Protein AF-A0A0S2FGC6-F1 (afdb_monomer_lite)

Structure (mmCIF, N/CA/C/O backbone):
data_AF-A0A0S2FGC6-F1
#
_entry.id   AF-A0A0S2FGC6-F1
#
loop_
_atom_site.group_PDB
_atom_site.id
_atom_site.type_symbol
_atom_site.label_atom_id
_atom_site.label_alt_id
_atom_site.label_comp_id
_atom_site.label_asym_id
_atom_site.label_entity_id
_atom_site.label_seq_id
_atom_site.pdbx_PDB_ins_code
_atom_site.Cartn_x
_atom_site.Cartn_y
_atom_site.Cartn_z
_atom_site.occupancy
_atom_site.B_iso_or_equiv
_atom_site.auth_seq_id
_atom_site.auth_comp_id
_atom_site.auth_asym_id
_atom_site.auth_atom_id
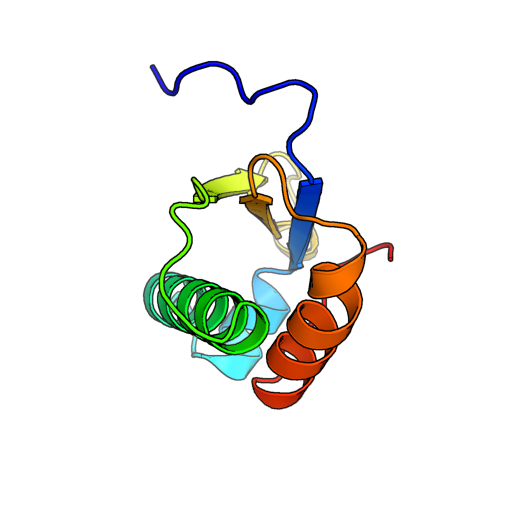_atom_site.pdbx_PDB_model_num
ATOM 1 N N . MET A 1 1 ? -5.144 18.512 -10.110 1.00 40.47 1 MET A N 1
ATOM 2 C CA . MET A 1 1 ? -4.317 18.751 -8.910 1.00 40.47 1 MET A CA 1
ATOM 3 C C . MET A 1 1 ? -4.871 17.865 -7.818 1.00 40.47 1 MET A C 1
ATOM 5 O O . MET A 1 1 ? -6.045 18.011 -7.508 1.00 40.47 1 MET A O 1
ATOM 9 N N . HIS A 1 2 ? -4.077 16.918 -7.321 1.00 48.06 2 HIS A N 1
ATOM 10 C CA . HIS A 1 2 ? -4.439 16.186 -6.112 1.00 48.06 2 HIS A CA 1
ATOM 11 C C . HIS A 1 2 ? -4.403 17.192 -4.945 1.00 48.06 2 HIS A C 1
ATOM 13 O O . HIS A 1 2 ? -3.468 18.003 -4.913 1.00 48.06 2 HIS A O 1
ATOM 19 N N . PRO A 1 3 ? -5.419 17.253 -4.068 1.00 54.53 3 PRO A N 1
ATOM 20 C CA . PRO A 1 3 ? -5.367 18.140 -2.912 1.00 54.53 3 PRO A CA 1
ATOM 21 C C . PRO A 1 3 ? -4.119 17.826 -2.070 1.00 54.53 3 PRO A C 1
ATOM 23 O O . PRO A 1 3 ? -3.663 16.682 -2.055 1.00 54.53 3 PRO A O 1
ATOM 26 N N . PRO A 1 4 ? -3.517 18.821 -1.398 1.00 60.16 4 PRO A N 1
ATOM 27 C CA . PRO A 1 4 ? -2.398 18.552 -0.505 1.00 60.16 4 PRO A CA 1
ATOM 28 C C . PRO A 1 4 ? -2.841 17.561 0.575 1.00 60.16 4 PRO A C 1
ATOM 30 O O . PRO A 1 4 ? -3.911 17.731 1.163 1.00 60.16 4 PRO A O 1
ATOM 33 N N . ARG A 1 5 ? -2.018 16.534 0.826 1.00 61.25 5 ARG A N 1
ATOM 34 C CA . ARG A 1 5 ? -2.296 15.546 1.874 1.00 61.25 5 ARG A CA 1
ATOM 35 C C . ARG A 1 5 ? -2.471 16.252 3.221 1.00 61.25 5 ARG A C 1
ATOM 37 O O . ARG A 1 5 ? -1.693 17.166 3.522 1.00 61.25 5 ARG A O 1
ATOM 44 N N . PRO A 1 6 ? -3.441 15.843 4.050 1.00 61.78 6 PRO A N 1
ATOM 45 C CA . PRO A 1 6 ? -3.547 16.341 5.411 1.00 61.78 6 PRO A CA 1
ATOM 46 C C . PRO A 1 6 ? -2.266 16.043 6.193 1.00 61.78 6 PRO A C 1
ATOM 48 O O . PRO A 1 6 ? -1.668 14.978 6.059 1.00 61.78 6 PRO A O 1
ATOM 51 N N . VAL A 1 7 ? -1.866 16.968 7.067 1.00 61.91 7 VAL A N 1
ATOM 52 C CA . VAL A 1 7 ? -0.678 16.821 7.934 1.00 61.91 7 VAL A CA 1
ATOM 53 C C . VAL A 1 7 ? -0.788 15.600 8.865 1.00 61.91 7 VAL A C 1
ATOM 55 O O . VAL A 1 7 ? 0.217 15.094 9.351 1.00 61.91 7 VAL A O 1
ATOM 58 N N . THR A 1 8 ? -2.004 15.106 9.096 1.00 71.00 8 THR A N 1
ATOM 59 C CA . THR A 1 8 ? -2.316 13.962 9.961 1.00 71.00 8 THR A CA 1
ATOM 60 C C . THR A 1 8 ? -2.353 12.618 9.228 1.00 71.00 8 THR A C 1
ATOM 62 O O . THR A 1 8 ? -2.661 11.605 9.856 1.00 71.00 8 THR A O 1
ATOM 65 N N . ALA A 1 9 ? -2.081 12.582 7.920 1.00 82.69 9 ALA A N 1
ATOM 66 C CA . ALA A 1 9 ? -2.127 11.351 7.141 1.00 82.69 9 ALA A CA 1
ATOM 67 C C . ALA A 1 9 ? -0.977 10.411 7.525 1.00 82.69 9 ALA A C 1
ATOM 69 O O . ALA A 1 9 ? 0.201 10.784 7.470 1.00 82.69 9 ALA A O 1
ATOM 70 N N . ARG A 1 10 ? -1.305 9.163 7.866 1.00 90.56 10 ARG A N 1
ATOM 71 C CA . ARG A 1 10 ? -0.294 8.129 8.091 1.00 90.56 10 ARG A CA 1
ATOM 72 C C . ARG A 1 10 ? 0.069 7.498 6.753 1.00 90.56 10 ARG A C 1
ATOM 74 O O . ARG A 1 10 ? -0.809 7.104 5.992 1.00 90.56 10 ARG A O 1
ATOM 81 N N . THR A 1 11 ? 1.364 7.443 6.457 1.00 93.62 11 THR A N 1
ATOM 82 C CA . THR A 1 11 ? 1.871 6.994 5.156 1.00 93.62 11 THR A CA 1
ATOM 83 C C . THR A 1 11 ? 2.554 5.638 5.274 1.00 93.62 11 THR A C 1
ATOM 85 O O . THR A 1 11 ? 3.407 5.450 6.138 1.00 93.62 11 THR A O 1
ATOM 88 N N . TYR A 1 12 ? 2.222 4.735 4.358 1.00 95.75 12 TYR A N 1
ATOM 89 C CA . TYR A 1 12 ? 2.835 3.423 4.185 1.00 95.75 12 TYR A CA 1
ATOM 90 C C . TYR A 1 12 ? 3.476 3.342 2.801 1.00 95.75 12 TYR A C 1
ATOM 92 O O . TYR A 1 12 ? 2.937 3.871 1.828 1.00 95.75 12 TYR A O 1
ATOM 100 N N . ARG A 1 13 ? 4.644 2.704 2.711 1.00 96.94 13 ARG A N 1
ATOM 101 C CA . ARG A 1 13 ? 5.403 2.550 1.463 1.00 96.94 13 ARG A CA 1
ATOM 102 C C . ARG A 1 13 ? 5.552 1.070 1.162 1.00 96.94 13 ARG A C 1
ATOM 104 O O . ARG A 1 13 ? 6.064 0.347 2.003 1.00 96.94 13 ARG A O 1
ATOM 111 N N . PHE A 1 14 ? 5.141 0.628 -0.016 1.00 97.44 14 PHE A N 1
ATOM 112 C CA . PHE A 1 14 ? 5.251 -0.764 -0.444 1.00 97.44 14 PHE A CA 1
ATOM 113 C C . PHE A 1 14 ? 6.132 -0.836 -1.683 1.00 97.44 14 PHE A C 1
ATOM 115 O O . PHE A 1 14 ? 5.849 -0.164 -2.673 1.00 97.44 14 PHE A O 1
ATOM 122 N N . ALA A 1 15 ? 7.192 -1.642 -1.652 1.00 97.12 15 ALA A N 1
ATOM 123 C CA . ALA A 1 15 ? 8.041 -1.833 -2.823 1.00 97.12 15 ALA A CA 1
ATOM 124 C C . ALA A 1 15 ? 7.224 -2.392 -3.993 1.00 97.12 15 ALA A C 1
ATOM 126 O O . ALA A 1 15 ? 6.536 -3.403 -3.831 1.00 97.12 15 ALA A O 1
ATOM 127 N N . LEU A 1 16 ? 7.336 -1.779 -5.179 1.00 97.62 16 LEU A N 1
ATOM 128 C CA . LEU A 1 16 ? 6.596 -2.255 -6.354 1.00 97.62 16 LEU A CA 1
ATOM 129 C C . LEU A 1 16 ? 6.957 -3.702 -6.687 1.00 97.62 16 LEU A C 1
ATOM 131 O O . LEU A 1 16 ? 6.061 -4.492 -6.945 1.00 97.62 16 LEU A O 1
ATOM 135 N N . ARG A 1 17 ? 8.233 -4.080 -6.542 1.00 96.00 17 ARG A N 1
ATOM 136 C CA . ARG A 1 17 ? 8.677 -5.471 -6.724 1.00 96.00 17 ARG A CA 1
ATOM 137 C C . ARG A 1 17 ? 7.922 -6.460 -5.829 1.00 96.00 17 ARG A C 1
ATOM 139 O O . ARG A 1 17 ? 7.513 -7.506 -6.300 1.00 96.00 17 ARG A O 1
ATOM 146 N N . SER A 1 18 ? 7.683 -6.111 -4.562 1.00 96.56 18 SER A N 1
ATOM 147 C CA . SER A 1 18 ? 6.986 -6.997 -3.623 1.00 96.56 18 SER A CA 1
ATOM 148 C C . SER A 1 18 ? 5.511 -7.138 -3.991 1.00 96.56 18 SER A C 1
ATOM 150 O O . SER A 1 18 ? 4.930 -8.206 -3.822 1.00 96.56 18 SER A O 1
ATOM 152 N N . ILE A 1 19 ? 4.908 -6.065 -4.512 1.00 97.56 19 ILE A N 1
ATOM 153 C CA . ILE A 1 19 ? 3.551 -6.112 -5.058 1.00 97.56 19 ILE A CA 1
ATOM 154 C C . ILE A 1 19 ? 3.518 -7.006 -6.299 1.00 97.56 19 ILE A C 1
ATOM 156 O O . ILE A 1 19 ? 2.676 -7.893 -6.382 1.00 97.56 19 ILE A O 1
ATOM 160 N N . GLU A 1 20 ? 4.444 -6.824 -7.236 1.00 97.19 20 GLU A N 1
ATOM 161 C CA . GLU A 1 20 ? 4.496 -7.612 -8.469 1.00 97.19 20 GLU A CA 1
ATOM 162 C C . GLU A 1 20 ? 4.768 -9.098 -8.209 1.00 97.19 20 GLU A C 1
ATOM 164 O O . GLU A 1 20 ? 4.150 -9.950 -8.846 1.00 97.19 20 GLU A O 1
ATOM 169 N N . ASP A 1 21 ? 5.612 -9.421 -7.229 1.00 96.62 21 ASP A N 1
ATOM 170 C CA . ASP A 1 21 ? 5.860 -10.796 -6.787 1.00 96.62 21 ASP A CA 1
ATOM 171 C C . ASP A 1 21 ? 4.585 -11.455 -6.228 1.00 96.62 21 ASP A C 1
ATOM 173 O O . ASP A 1 21 ? 4.382 -12.662 -6.381 1.00 96.62 21 ASP A O 1
ATOM 177 N N . ARG A 1 22 ? 3.708 -10.672 -5.583 1.00 97.31 22 ARG A N 1
ATOM 178 C CA . ARG A 1 22 ? 2.507 -11.180 -4.907 1.00 97.31 22 ARG A CA 1
ATOM 179 C C . ARG A 1 22 ? 1.255 -11.194 -5.786 1.00 97.31 22 ARG A C 1
ATOM 181 O O . ARG A 1 22 ? 0.457 -12.131 -5.681 1.00 97.31 22 ARG A O 1
ATOM 188 N N . PHE A 1 23 ? 1.054 -10.155 -6.585 1.00 96.44 23 PHE A N 1
ATOM 189 C CA . PHE A 1 23 ? -0.161 -9.920 -7.370 1.00 96.44 23 PHE A CA 1
ATOM 190 C C . PHE A 1 23 ? 0.061 -10.136 -8.870 1.00 96.44 23 PHE A C 1
ATOM 192 O O . PHE A 1 23 ? -0.908 -10.279 -9.609 1.00 96.44 23 PHE A O 1
ATOM 199 N N . GLY A 1 24 ? 1.312 -10.231 -9.325 1.00 96.94 24 GLY A N 1
ATOM 200 C CA . GLY A 1 24 ? 1.684 -10.303 -10.735 1.00 96.94 24 GLY A CA 1
ATOM 201 C C . GLY A 1 24 ? 2.220 -8.969 -11.259 1.00 96.94 24 GLY A C 1
ATOM 202 O O . GLY A 1 24 ? 1.896 -7.897 -10.747 1.00 96.94 24 GLY A O 1
ATOM 203 N N . ALA A 1 25 ? 3.059 -9.039 -12.294 1.00 96.31 25 ALA A N 1
ATOM 204 C CA . ALA A 1 25 ? 3.693 -7.867 -12.895 1.00 96.31 25 ALA A CA 1
ATOM 205 C C . ALA A 1 25 ? 2.652 -6.818 -13.325 1.00 96.31 25 ALA A C 1
ATOM 207 O O . ALA A 1 25 ? 1.729 -7.130 -14.078 1.00 96.31 25 ALA A O 1
ATOM 208 N N . GLY A 1 26 ? 2.815 -5.577 -12.859 1.00 93.12 26 GLY A N 1
ATOM 209 C CA . GLY A 1 26 ? 1.901 -4.467 -13.140 1.00 93.12 26 GLY A CA 1
ATOM 210 C C . GLY A 1 26 ? 0.541 -4.483 -12.422 1.00 93.12 26 GLY A C 1
ATOM 211 O O . GLY A 1 26 ? -0.222 -3.533 -12.604 1.00 93.12 26 GLY A O 1
ATOM 212 N N . ASN A 1 27 ? 0.226 -5.485 -11.593 1.00 96.00 27 ASN A N 1
ATOM 213 C CA . ASN A 1 27 ? -1.078 -5.604 -10.919 1.00 96.00 27 ASN A CA 1
ATOM 214 C C . ASN A 1 27 ? -1.162 -4.749 -9.639 1.00 96.00 27 ASN A C 1
ATOM 216 O O . ASN A 1 27 ? -1.408 -5.240 -8.538 1.00 96.00 27 ASN A O 1
ATOM 220 N N . PHE A 1 28 ? -0.938 -3.440 -9.780 1.00 95.94 28 PHE A N 1
ATOM 221 C CA . PHE A 1 28 ? -1.017 -2.482 -8.670 1.00 95.94 28 PHE A CA 1
ATOM 222 C C . PHE A 1 28 ? -2.457 -2.136 -8.271 1.00 95.94 28 PHE A C 1
ATOM 224 O O . PHE A 1 28 ? -2.675 -1.722 -7.137 1.00 95.94 28 PHE A O 1
ATOM 231 N N . ASP A 1 29 ? -3.416 -2.301 -9.187 1.00 95.56 29 ASP A N 1
ATOM 232 C CA . ASP A 1 29 ? -4.846 -2.066 -8.936 1.00 95.56 29 ASP A CA 1
ATOM 233 C C . ASP A 1 29 ? -5.398 -3.113 -7.957 1.00 95.56 29 ASP A C 1
ATOM 235 O O . ASP A 1 29 ? -5.862 -2.758 -6.878 1.00 95.56 29 ASP A O 1
ATOM 239 N N . ASP A 1 30 ? -5.174 -4.402 -8.246 1.00 96.94 30 ASP A N 1
ATOM 240 C CA . ASP A 1 30 ? -5.515 -5.519 -7.352 1.00 96.94 30 ASP A CA 1
ATOM 241 C C . ASP A 1 30 ? -4.861 -5.377 -5.968 1.00 96.94 30 ASP A C 1
ATOM 243 O O . ASP A 1 30 ? -5.469 -5.669 -4.937 1.00 96.94 30 ASP A O 1
ATOM 247 N N . ALA A 1 31 ? -3.610 -4.905 -5.926 1.00 96.88 31 ALA A N 1
ATOM 248 C CA . ALA A 1 31 ? -2.927 -4.628 -4.669 1.00 96.88 31 ALA A CA 1
ATOM 249 C C . ALA A 1 31 ? -3.574 -3.458 -3.911 1.00 96.88 31 ALA A C 1
ATOM 251 O O . ALA A 1 31 ? -3.708 -3.521 -2.690 1.00 96.88 31 ALA A O 1
ATOM 252 N N . GLY A 1 32 ? -3.993 -2.406 -4.620 1.00 95.38 32 GLY 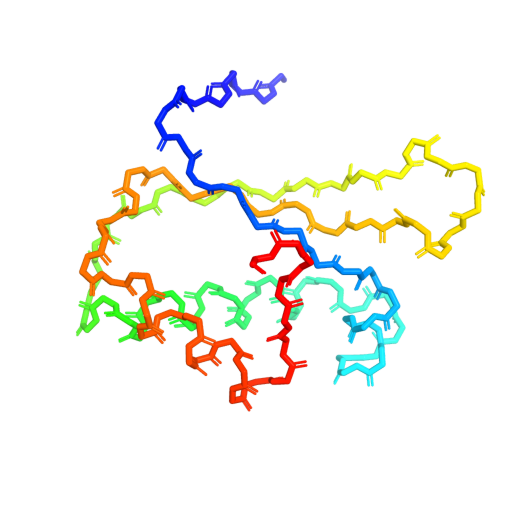A N 1
ATOM 253 C CA . GLY A 1 32 ? -4.751 -1.292 -4.055 1.00 95.38 32 GLY A CA 1
ATOM 254 C C . GLY A 1 32 ? -6.068 -1.755 -3.437 1.00 95.38 32 GLY A C 1
ATOM 255 O O . GLY A 1 32 ? -6.338 -1.433 -2.277 1.00 95.38 32 GLY A O 1
ATOM 256 N N . ASP A 1 33 ? -6.835 -2.572 -4.158 1.00 95.69 33 ASP A N 1
ATOM 257 C CA . ASP A 1 33 ? -8.088 -3.154 -3.670 1.00 95.69 33 ASP A CA 1
ATOM 258 C C . ASP A 1 33 ? -7.869 -4.005 -2.416 1.00 95.69 33 ASP A C 1
ATOM 260 O O . ASP A 1 33 ? -8.565 -3.811 -1.415 1.00 95.69 33 ASP A O 1
ATOM 264 N N . ALA A 1 34 ? -6.849 -4.867 -2.416 1.00 96.25 34 ALA A N 1
ATOM 265 C CA . ALA A 1 34 ? -6.516 -5.697 -1.260 1.00 96.25 34 ALA A CA 1
ATOM 266 C C . ALA A 1 34 ? -6.081 -4.864 -0.038 1.00 96.25 34 ALA A C 1
ATOM 268 O O . ALA A 1 34 ? -6.434 -5.191 1.094 1.00 96.25 34 ALA A O 1
ATOM 269 N N . ILE A 1 35 ? -5.354 -3.759 -0.242 1.00 95.44 35 ILE A N 1
ATOM 270 C CA . ILE A 1 35 ? -4.984 -2.828 0.838 1.00 95.44 35 ILE A CA 1
ATOM 271 C C . ILE A 1 35 ? -6.229 -2.142 1.415 1.00 95.44 35 ILE A C 1
ATOM 273 O O . ILE A 1 35 ? -6.348 -2.003 2.635 1.00 95.44 35 ILE A O 1
ATOM 277 N N . VAL A 1 36 ? -7.167 -1.715 0.564 1.00 93.31 36 VAL A N 1
ATOM 278 C CA . VAL A 1 36 ? -8.426 -1.107 1.020 1.00 93.31 36 VAL A CA 1
ATOM 279 C C . VAL A 1 36 ? -9.298 -2.128 1.749 1.00 93.31 36 VAL A C 1
ATOM 281 O O . VAL A 1 36 ? -9.927 -1.778 2.749 1.00 93.31 36 VAL A O 1
ATOM 284 N N . GLU A 1 37 ? -9.346 -3.373 1.282 1.00 93.19 37 GLU A N 1
ATOM 285 C CA . GLU A 1 37 ? -10.059 -4.463 1.953 1.00 93.19 37 GLU A CA 1
ATOM 286 C C . GLU A 1 37 ? -9.457 -4.755 3.332 1.00 93.19 37 GLU A C 1
ATOM 288 O O . GLU A 1 37 ? -10.182 -4.718 4.324 1.00 93.19 37 GLU A O 1
ATOM 293 N N . ALA A 1 38 ? -8.130 -4.891 3.426 1.00 93.94 38 ALA A N 1
ATOM 294 C CA . ALA A 1 38 ? -7.423 -5.062 4.696 1.00 93.94 38 ALA A CA 1
ATOM 295 C C . ALA A 1 38 ? -7.698 -3.910 5.678 1.00 93.94 38 ALA A C 1
ATOM 297 O O . ALA A 1 38 ? -7.891 -4.133 6.875 1.00 93.94 38 ALA A O 1
ATOM 298 N N . LEU A 1 39 ? -7.755 -2.671 5.176 1.00 92.31 39 LEU A N 1
ATOM 299 C CA . LEU A 1 39 ? -8.117 -1.512 5.987 1.00 92.31 39 LEU A CA 1
ATOM 300 C C . LEU A 1 39 ? -9.560 -1.621 6.494 1.00 92.31 39 LEU A C 1
ATOM 302 O O . LEU A 1 39 ? -9.802 -1.448 7.685 1.00 92.31 39 LEU A O 1
ATOM 306 N N . ARG A 1 40 ? -10.522 -1.930 5.617 1.00 90.25 40 ARG A N 1
ATOM 307 C CA . ARG A 1 40 ? -11.942 -2.082 5.991 1.00 90.25 40 ARG A CA 1
ATOM 308 C C . ARG A 1 40 ? -12.146 -3.174 7.036 1.00 90.25 40 ARG A C 1
ATOM 310 O O . ARG A 1 40 ? -12.920 -2.967 7.970 1.00 90.25 40 ARG A O 1
ATOM 317 N N . ASP A 1 41 ? -11.437 -4.286 6.895 1.00 90.62 41 ASP A N 1
ATOM 318 C CA . ASP A 1 41 ? -11.468 -5.393 7.844 1.00 90.62 41 ASP A CA 1
ATOM 319 C C . ASP A 1 41 ? -10.945 -4.982 9.221 1.00 90.62 41 ASP A C 1
ATOM 321 O O . ASP A 1 41 ? -11.570 -5.309 10.231 1.00 90.62 41 ASP A O 1
ATOM 325 N N . ALA A 1 42 ? -9.856 -4.208 9.271 1.00 90.62 42 ALA A N 1
ATOM 326 C CA . ALA A 1 42 ? -9.296 -3.696 10.522 1.00 90.62 42 ALA A CA 1
ATOM 327 C C . ALA A 1 42 ? -10.240 -2.714 11.246 1.00 90.62 42 ALA A C 1
ATOM 329 O O . ALA A 1 42 ? -10.242 -2.644 12.472 1.00 90.62 42 ALA A O 1
ATOM 330 N N . TYR A 1 43 ? -11.082 -1.978 10.512 1.00 86.25 43 TYR A N 1
ATOM 331 C CA . TYR A 1 43 ? -12.115 -1.118 11.107 1.00 86.25 43 TYR A CA 1
ATOM 332 C C . TYR A 1 43 ? -13.362 -1.879 11.579 1.00 86.25 43 TYR A C 1
ATOM 334 O O . TYR A 1 43 ? -14.159 -1.336 12.345 1.00 86.25 43 TYR A O 1
ATOM 342 N N . GLY A 1 44 ? -13.590 -3.108 11.111 1.00 77.00 44 GLY A N 1
ATOM 343 C CA . GLY A 1 44 ? -14.765 -3.911 11.464 1.00 77.00 44 GLY A CA 1
ATOM 344 C C . GLY A 1 44 ? -16.104 -3.442 10.865 1.00 77.00 44 GLY A C 1
ATOM 345 O O . GLY A 1 44 ? -17.079 -4.184 10.962 1.00 77.00 44 GLY A O 1
ATOM 346 N N . GLN A 1 45 ? -16.179 -2.251 10.251 1.00 65.38 45 GLN A N 1
ATOM 347 C CA . GLN A 1 45 ? -17.179 -1.777 9.271 1.00 65.38 45 GLN A CA 1
ATOM 348 C C . GLN A 1 45 ? -16.851 -0.334 8.813 1.00 65.38 45 GLN A C 1
ATOM 350 O O . GLN A 1 45 ? -15.937 0.292 9.333 1.00 65.38 45 GLN A O 1
ATOM 355 N N . ALA A 1 46 ? -17.582 0.174 7.808 1.00 54.50 46 ALA A N 1
ATOM 356 C CA . ALA A 1 46 ? -17.254 1.334 6.963 1.00 54.50 46 ALA A CA 1
ATOM 357 C C . ALA A 1 46 ? -17.107 2.694 7.684 1.00 54.50 46 ALA A C 1
ATOM 359 O O . ALA A 1 46 ? -17.942 3.591 7.524 1.00 54.50 46 ALA A O 1
ATOM 360 N N . GLU A 1 47 ? -16.008 2.907 8.400 1.00 60.66 47 GLU A N 1
ATOM 361 C CA . GLU A 1 47 ? -15.516 4.264 8.613 1.00 60.66 47 GLU A CA 1
ATOM 362 C C . GLU A 1 47 ? -14.994 4.841 7.292 1.00 60.66 47 GLU A C 1
ATOM 364 O O . GLU A 1 47 ? -14.364 4.166 6.473 1.00 60.66 47 GLU A O 1
ATOM 369 N N . ARG A 1 48 ? -15.314 6.114 7.043 1.00 66.94 48 ARG A N 1
ATOM 370 C CA . ARG A 1 48 ? -14.902 6.833 5.834 1.00 66.94 48 ARG A CA 1
ATOM 371 C C . ARG A 1 48 ? -13.486 7.363 6.015 1.00 66.94 48 ARG A C 1
ATOM 373 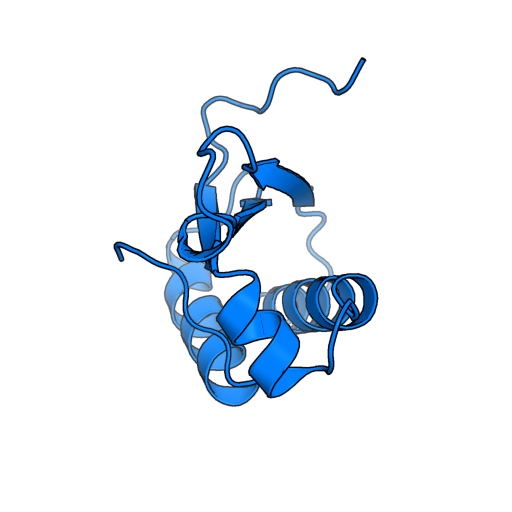O O . ARG A 1 48 ? -13.294 8.569 6.151 1.00 66.94 48 ARG A O 1
ATOM 380 N N . CYS A 1 49 ? -12.506 6.473 6.011 1.00 74.25 49 CYS A N 1
ATOM 381 C CA . CYS A 1 49 ? -11.121 6.895 5.862 1.00 74.25 49 CYS A CA 1
ATOM 382 C C . CYS A 1 49 ? -10.859 7.222 4.400 1.00 74.25 49 CYS A C 1
ATOM 384 O O . CYS A 1 49 ? -11.165 6.439 3.499 1.00 74.25 49 CYS A O 1
ATOM 386 N N . SER A 1 50 ? -10.329 8.417 4.174 1.00 86.06 50 SER A N 1
ATOM 387 C CA . SER A 1 50 ? -9.823 8.802 2.868 1.00 86.06 50 SER A CA 1
ATOM 388 C C . SER A 1 50 ? -8.468 8.126 2.680 1.00 86.06 50 SER A C 1
ATOM 390 O O . SER A 1 50 ? -7.602 8.213 3.554 1.00 86.06 50 SER A O 1
ATOM 392 N N . VAL A 1 51 ? -8.324 7.410 1.567 1.00 90.00 51 VAL A N 1
ATOM 393 C CA . VAL A 1 51 ? -7.086 6.736 1.178 1.00 90.00 51 VAL A CA 1
ATOM 394 C C . VAL A 1 51 ? -6.615 7.351 -0.132 1.00 90.00 51 VAL A C 1
ATOM 396 O O . VAL A 1 51 ? -7.368 7.388 -1.106 1.00 90.00 51 VAL A O 1
ATOM 399 N N . ASP A 1 52 ? -5.379 7.838 -0.143 1.00 93.06 52 ASP A N 1
ATOM 400 C CA . ASP A 1 52 ? -4.689 8.319 -1.338 1.00 93.06 52 ASP A CA 1
ATOM 401 C C . ASP A 1 52 ? -3.606 7.322 -1.762 1.00 93.06 52 ASP A C 1
ATOM 403 O O . ASP A 1 52 ? -2.854 6.804 -0.930 1.00 93.06 52 ASP A O 1
ATOM 407 N N . PHE A 1 53 ? -3.513 7.104 -3.072 1.00 94.25 53 PHE A N 1
ATOM 408 C CA . PHE A 1 53 ? -2.522 6.247 -3.704 1.00 94.25 53 PHE A CA 1
ATOM 409 C C . PHE A 1 53 ? -1.651 7.081 -4.632 1.00 94.25 53 PHE A C 1
ATOM 411 O O . PHE A 1 53 ? -2.130 7.813 -5.499 1.00 94.25 53 PHE A O 1
ATOM 418 N N . SER A 1 54 ? -0.341 6.928 -4.491 1.00 95.88 54 SER A N 1
ATOM 419 C CA . SER A 1 54 ? 0.622 7.575 -5.376 1.00 95.88 54 SER A CA 1
ATOM 420 C C . SER A 1 54 ? 1.852 6.707 -5.563 1.00 95.88 54 SER A C 1
ATOM 422 O O . SER A 1 54 ? 2.151 5.851 -4.739 1.00 95.88 54 SER A O 1
ATOM 424 N N . PHE A 1 55 ? 2.586 6.943 -6.642 1.00 95.62 55 PHE A N 1
ATOM 425 C CA . PHE A 1 55 ? 3.836 6.249 -6.909 1.00 95.62 55 PHE A CA 1
ATOM 426 C C . PHE A 1 55 ? 5.014 7.177 -6.637 1.00 95.62 55 PHE A C 1
ATOM 428 O O . PHE A 1 55 ? 5.029 8.326 -7.086 1.00 95.62 55 PHE A O 1
ATOM 435 N N . ASP A 1 56 ? 6.012 6.667 -5.926 1.00 95.81 56 ASP A N 1
ATOM 436 C CA . ASP A 1 56 ? 7.317 7.309 -5.805 1.00 95.81 56 ASP A CA 1
ATOM 437 C C . ASP A 1 56 ? 8.308 6.543 -6.680 1.00 95.81 56 ASP A C 1
ATOM 439 O O . ASP A 1 56 ? 8.854 5.506 -6.300 1.00 95.81 56 ASP A O 1
ATOM 443 N N . THR A 1 57 ? 8.480 7.054 -7.899 1.00 96.12 57 THR A N 1
ATOM 444 C CA . THR A 1 57 ? 9.380 6.515 -8.927 1.00 96.12 57 THR A CA 1
ATOM 445 C C . THR A 1 57 ? 10.503 7.497 -9.253 1.00 96.12 57 THR A C 1
ATOM 447 O O . THR A 1 57 ? 11.049 7.481 -10.357 1.00 96.12 57 THR A O 1
ATOM 450 N N . ALA A 1 58 ? 10.822 8.409 -8.326 1.00 95.19 58 ALA A N 1
ATOM 451 C CA . ALA A 1 58 ? 11.809 9.462 -8.566 1.00 95.19 58 ALA A CA 1
ATOM 452 C C . ALA A 1 58 ? 13.234 8.903 -8.713 1.00 95.19 58 ALA A C 1
ATOM 454 O O . ALA A 1 58 ? 14.069 9.483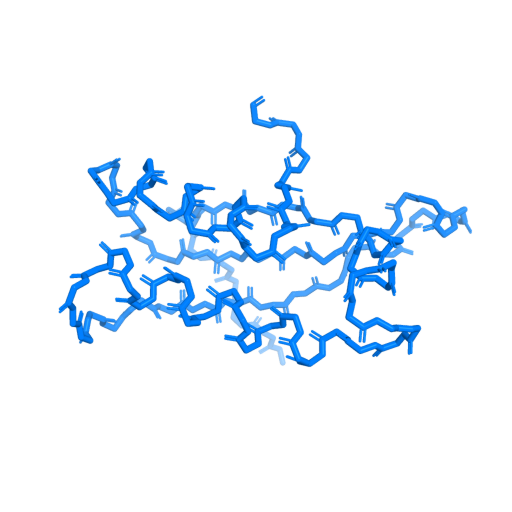 -9.408 1.00 95.19 58 ALA A O 1
ATOM 455 N N . HIS A 1 59 ? 13.518 7.772 -8.063 1.00 94.69 59 HIS A N 1
ATOM 456 C CA . HIS A 1 59 ? 14.807 7.103 -8.168 1.00 94.69 59 HIS A CA 1
ATOM 457 C C . HIS A 1 59 ? 14.974 6.427 -9.541 1.00 94.69 59 HIS A C 1
ATOM 459 O O . HIS A 1 59 ? 14.044 5.823 -10.065 1.00 94.69 59 HIS A O 1
ATOM 465 N N . SER A 1 60 ? 16.174 6.478 -10.126 1.00 95.44 60 SER A N 1
ATOM 466 C CA . SER A 1 60 ? 16.433 5.924 -11.467 1.00 95.44 60 SER A CA 1
ATOM 467 C C . SER A 1 60 ? 16.370 4.395 -11.524 1.00 95.44 60 SER A C 1
ATOM 469 O O . SER A 1 60 ? 15.951 3.826 -12.526 1.00 95.44 60 SER A O 1
ATOM 471 N N . ASN A 1 61 ? 16.798 3.725 -10.454 1.00 95.44 61 ASN A N 1
ATOM 472 C CA . ASN A 1 61 ? 16.710 2.273 -10.320 1.00 95.44 61 ASN A CA 1
ATOM 473 C C . ASN A 1 61 ? 15.298 1.857 -9.834 1.00 95.44 61 ASN A C 1
ATOM 475 O O . ASN A 1 61 ? 14.953 2.234 -8.707 1.00 95.44 61 ASN A O 1
ATOM 479 N N . PRO A 1 62 ? 14.536 1.052 -10.615 1.00 93.69 62 PRO A N 1
ATOM 480 C CA . PRO A 1 62 ? 13.189 0.576 -10.267 1.00 93.69 62 PRO A CA 1
ATOM 481 C C . PRO A 1 62 ? 13.099 -0.213 -8.966 1.00 93.69 62 PRO A C 1
ATOM 483 O O . PRO A 1 62 ? 12.041 -0.283 -8.352 1.00 93.69 62 PRO A O 1
ATOM 486 N N . TRP A 1 63 ? 14.220 -0.765 -8.499 1.00 94.25 63 TRP A N 1
ATOM 487 C CA . TRP A 1 63 ? 14.288 -1.438 -7.206 1.00 94.25 63 TRP A CA 1
ATOM 488 C C . TRP A 1 63 ? 13.792 -0.561 -6.047 1.00 94.25 63 TRP A C 1
ATOM 490 O O . TRP A 1 63 ? 13.281 -1.091 -5.066 1.00 94.25 63 TRP A O 1
ATOM 500 N N . PHE A 1 64 ? 13.936 0.762 -6.155 1.00 94.81 64 PHE A N 1
ATOM 501 C CA . PHE A 1 64 ? 13.532 1.725 -5.126 1.00 94.81 64 PHE A CA 1
ATOM 502 C C . PHE A 1 64 ? 12.162 2.355 -5.385 1.00 94.81 64 PHE A C 1
ATOM 504 O O . PHE A 1 64 ? 11.786 3.299 -4.692 1.00 94.81 64 PHE A O 1
ATOM 511 N N . HIS A 1 65 ? 11.434 1.890 -6.401 1.00 96.62 65 HIS A N 1
ATOM 512 C CA . HIS A 1 65 ? 10.094 2.389 -6.676 1.00 96.62 65 HIS A CA 1
ATOM 513 C C . HIS A 1 65 ? 9.109 1.804 -5.675 1.00 96.62 65 HIS A C 1
ATOM 515 O O . HIS A 1 65 ? 9.146 0.606 -5.373 1.00 96.62 65 HIS A O 1
ATOM 521 N N . VAL A 1 66 ? 8.210 2.651 -5.183 1.00 97.69 66 VAL A N 1
ATOM 522 C CA . VAL A 1 66 ? 7.205 2.241 -4.201 1.00 97.69 66 VAL A CA 1
ATOM 523 C C . VAL A 1 66 ? 5.815 2.763 -4.547 1.00 97.69 66 VAL A C 1
ATOM 525 O O . VAL A 1 66 ? 5.658 3.846 -5.119 1.00 97.69 66 VAL A O 1
ATOM 528 N N . LEU A 1 67 ? 4.807 2.004 -4.127 1.00 97.56 67 LEU A N 1
ATOM 529 C CA . LEU A 1 67 ? 3.446 2.483 -3.941 1.00 97.56 67 LEU A CA 1
ATOM 530 C C . LEU A 1 67 ? 3.367 3.146 -2.564 1.00 97.56 67 LEU A C 1
ATOM 532 O O . LEU A 1 67 ? 3.685 2.537 -1.542 1.00 97.56 67 LEU A O 1
ATOM 536 N N . VAL A 1 68 ? 2.958 4.405 -2.541 1.00 96.81 68 VAL A N 1
ATOM 537 C CA . VAL A 1 68 ? 2.746 5.198 -1.335 1.00 96.81 68 VAL A CA 1
ATOM 538 C C . VAL A 1 68 ? 1.249 5.271 -1.071 1.00 96.81 68 VAL A C 1
ATOM 540 O O . VAL A 1 68 ? 0.505 5.827 -1.880 1.00 96.81 68 VAL A O 1
ATOM 543 N N . VAL A 1 69 ? 0.836 4.738 0.076 1.00 95.44 69 VAL A N 1
ATOM 544 C CA . VAL A 1 69 ? -0.549 4.756 0.550 1.00 95.44 69 VAL A CA 1
ATOM 545 C C . VAL A 1 69 ? -0.638 5.704 1.734 1.00 95.44 69 VAL A C 1
ATOM 547 O O . VAL A 1 69 ? 0.013 5.481 2.757 1.00 95.44 69 VAL A O 1
ATOM 550 N N . ALA A 1 70 ? -1.416 6.772 1.597 1.00 94.00 70 ALA A N 1
ATOM 551 C CA . ALA A 1 70 ? -1.674 7.718 2.674 1.00 94.00 70 ALA A CA 1
ATOM 552 C C . ALA A 1 70 ? -3.103 7.532 3.188 1.00 94.00 70 ALA A C 1
ATOM 554 O O . ALA A 1 70 ? -4.052 7.580 2.410 1.00 94.00 70 ALA A O 1
ATOM 555 N N . ILE A 1 71 ? -3.241 7.307 4.493 1.00 92.00 71 ILE A N 1
ATOM 556 C CA . ILE A 1 71 ? -4.526 7.074 5.155 1.00 92.00 71 ILE A CA 1
ATOM 557 C C . ILE A 1 71 ? -4.791 8.233 6.109 1.00 92.00 71 ILE A C 1
ATOM 559 O O . ILE A 1 71 ? -4.043 8.458 7.071 1.00 92.00 71 ILE A O 1
ATOM 563 N N . ASP A 1 72 ? -5.858 8.973 5.837 1.00 88.44 72 ASP A N 1
ATOM 564 C CA . ASP A 1 72 ? -6.233 10.136 6.628 1.00 88.44 72 ASP A CA 1
ATOM 565 C C . ASP A 1 72 ? -6.853 9.714 7.960 1.00 88.44 72 ASP A C 1
ATOM 567 O O . ASP A 1 72 ? -7.822 8.956 8.000 1.00 88.44 72 ASP A O 1
ATOM 571 N N . ALA A 1 73 ? -6.304 10.261 9.050 1.00 83.88 73 ALA A N 1
ATOM 572 C CA . ALA A 1 73 ? -6.811 10.086 10.410 1.00 83.88 73 ALA A CA 1
AT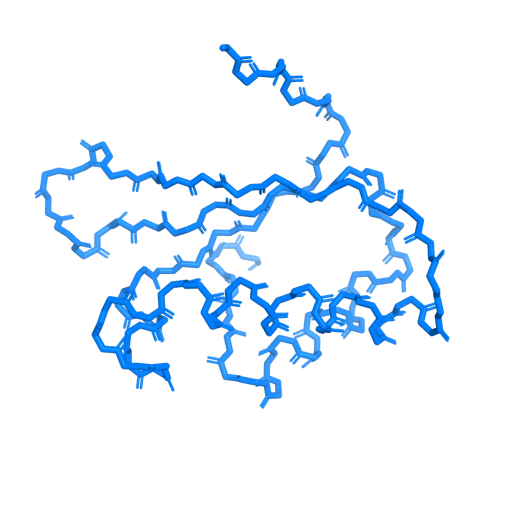OM 573 C C . ALA A 1 73 ? -6.952 8.616 10.862 1.00 83.88 73 ALA A C 1
ATOM 575 O O . ALA A 1 73 ? -7.888 8.293 11.588 1.00 83.88 73 ALA A O 1
ATOM 576 N N . LEU A 1 74 ? -6.012 7.738 10.476 1.00 87.50 74 LEU A N 1
ATOM 577 C CA . LEU A 1 74 ? -5.961 6.350 10.956 1.00 87.50 74 LEU A CA 1
ATOM 578 C C . LEU A 1 74 ? -5.766 6.307 12.489 1.00 87.50 74 LEU A C 1
ATOM 580 O O . LEU A 1 74 ? -4.696 6.712 12.958 1.00 87.50 74 LEU A O 1
ATOM 584 N N . PRO A 1 75 ? -6.736 5.804 13.281 1.00 87.25 75 PRO A N 1
ATOM 585 C CA . PRO A 1 75 ? -6.590 5.659 14.720 1.00 87.25 75 PRO A CA 1
ATOM 586 C C . PRO A 1 75 ? -5.440 4.717 15.070 1.00 87.25 75 PRO A C 1
ATOM 588 O O . PRO A 1 75 ? -5.264 3.664 14.456 1.00 87.25 75 PRO A O 1
ATOM 591 N N . GLU A 1 76 ? -4.687 5.056 16.116 1.00 88.38 76 GLU A N 1
ATOM 592 C CA . GLU A 1 76 ? -3.582 4.215 16.594 1.00 88.38 76 GLU A CA 1
ATOM 593 C C . GLU A 1 76 ? -4.047 2.818 17.015 1.00 88.38 76 GLU A C 1
ATOM 595 O O . GLU A 1 76 ? -3.304 1.858 16.844 1.00 88.38 76 GLU A O 1
ATOM 600 N N . SER A 1 77 ? -5.288 2.687 17.494 1.00 89.69 77 SER A N 1
ATOM 601 C CA . SER A 1 77 ? -5.884 1.403 17.868 1.00 89.69 77 SER A CA 1
ATOM 602 C C . SER A 1 77 ? -6.153 0.474 16.681 1.00 89.69 77 SER A C 1
ATOM 604 O O . SER A 1 77 ? -6.227 -0.727 16.887 1.00 89.69 77 SER A O 1
ATOM 606 N N . VAL A 1 78 ? -6.310 1.012 15.466 1.00 90.56 78 VAL A N 1
ATOM 607 C CA . VAL A 1 78 ? -6.621 0.237 14.247 1.00 90.56 78 VAL A CA 1
ATOM 608 C C . VAL A 1 78 ? -5.346 -0.184 13.510 1.00 90.56 78 VAL A C 1
ATOM 610 O O . VAL A 1 78 ? -5.336 -1.170 12.778 1.00 90.56 78 VAL A O 1
ATOM 613 N N . GLN A 1 79 ? -4.242 0.546 13.701 1.00 92.06 79 GLN A N 1
ATOM 614 C CA . GLN A 1 79 ? -2.994 0.278 12.986 1.00 92.06 79 GLN A CA 1
ATOM 615 C C . GLN A 1 79 ? -2.468 -1.160 13.160 1.00 92.06 79 GLN A C 1
ATOM 617 O O . GLN A 1 79 ? -2.057 -1.717 12.143 1.00 92.06 79 GLN A O 1
ATOM 622 N N . PRO A 1 80 ? -2.412 -1.757 14.367 1.00 94.25 80 PRO A N 1
ATOM 623 C CA . PRO A 1 80 ? -1.873 -3.107 14.530 1.00 94.25 80 PRO A CA 1
ATOM 624 C C . PRO A 1 80 ? -2.640 -4.140 13.704 1.00 94.25 80 PRO A C 1
ATOM 626 O O . PRO A 1 80 ? -2.023 -4.870 12.933 1.00 94.25 80 PRO A O 1
ATOM 629 N N . ASP A 1 81 ? -3.970 -4.115 13.780 1.00 94.31 81 ASP A N 1
ATOM 630 C CA . ASP A 1 81 ? -4.843 -5.025 13.035 1.00 94.31 81 ASP A CA 1
ATOM 631 C C . ASP A 1 81 ? -4.696 -4.805 11.524 1.00 94.31 81 ASP A C 1
ATOM 633 O O . ASP A 1 81 ? -4.592 -5.760 10.760 1.00 94.31 81 ASP A O 1
ATOM 637 N N . PHE A 1 82 ? -4.588 -3.550 11.072 1.00 94.19 82 PHE A N 1
ATOM 638 C CA . PHE A 1 82 ? -4.317 -3.250 9.664 1.00 94.19 82 PHE A CA 1
ATOM 639 C C . PHE A 1 82 ? -2.984 -3.848 9.187 1.00 94.19 82 PHE A C 1
ATOM 641 O O . PHE A 1 82 ? -2.923 -4.444 8.112 1.00 94.19 82 PHE A O 1
ATOM 648 N N . LEU A 1 83 ? -1.917 -3.723 9.983 1.00 95.56 83 LEU A N 1
ATOM 649 C CA . LEU A 1 83 ? -0.614 -4.311 9.658 1.00 95.56 83 LEU A CA 1
ATOM 650 C C . LEU A 1 83 ? -0.656 -5.843 9.646 1.00 95.56 83 LEU A C 1
ATOM 652 O O . LEU A 1 83 ? -0.004 -6.456 8.799 1.00 95.56 83 LEU A O 1
ATOM 656 N N . GLU A 1 84 ? -1.428 -6.454 10.543 1.00 96.12 84 GLU A N 1
ATOM 657 C CA . GLU A 1 84 ? -1.655 -7.899 10.555 1.00 96.12 84 GLU A CA 1
ATOM 658 C C . GLU A 1 84 ? -2.365 -8.355 9.272 1.00 96.12 84 GLU A C 1
ATOM 660 O O . GLU A 1 84 ? -1.863 -9.245 8.584 1.00 96.12 84 GLU A O 1
ATOM 665 N N . ARG A 1 85 ? -3.450 -7.682 8.866 1.00 95.56 85 ARG A N 1
ATOM 666 C CA . ARG A 1 85 ? -4.167 -8.005 7.617 1.00 95.56 85 ARG A CA 1
ATOM 667 C C . ARG A 1 85 ? -3.314 -7.807 6.369 1.00 95.56 85 ARG A C 1
ATOM 669 O O . ARG A 1 85 ? -3.384 -8.621 5.450 1.00 95.56 85 ARG A O 1
ATOM 676 N N . LEU A 1 86 ? -2.459 -6.783 6.337 1.00 96.50 86 LEU A N 1
ATOM 677 C CA . LEU A 1 86 ? -1.478 -6.622 5.259 1.00 96.50 86 LEU A CA 1
ATOM 678 C C . LEU A 1 86 ? -0.516 -7.817 5.190 1.00 96.50 86 LEU A C 1
ATOM 680 O O . LEU A 1 86 ? -0.256 -8.336 4.102 1.00 96.50 86 LEU A O 1
ATOM 684 N N . ALA A 1 87 ? -0.022 -8.284 6.338 1.00 96.00 87 ALA A N 1
ATOM 685 C CA . ALA A 1 87 ? 0.872 -9.434 6.389 1.00 96.00 87 ALA A CA 1
ATOM 686 C C . ALA A 1 87 ? 0.184 -10.724 5.907 1.00 96.00 87 ALA A C 1
ATOM 688 O O . ALA A 1 87 ? 0.806 -11.500 5.179 1.00 96.00 87 ALA A O 1
ATOM 689 N N . GLU A 1 88 ? -1.096 -10.931 6.235 1.00 96.31 88 GLU A N 1
ATOM 690 C CA . GLU A 1 88 ? -1.893 -12.076 5.763 1.00 96.31 88 GLU A CA 1
ATOM 691 C C . GLU A 1 88 ? -2.045 -12.106 4.236 1.00 96.31 88 GLU A C 1
ATOM 693 O O . GLU A 1 88 ? -1.967 -13.173 3.621 1.00 96.31 88 GLU A O 1
ATOM 698 N N . ILE A 1 89 ? -2.194 -10.940 3.599 1.00 94.50 89 ILE A N 1
ATOM 699 C CA . ILE A 1 89 ? -2.236 -10.838 2.132 1.00 94.50 89 ILE A CA 1
ATOM 700 C C . ILE A 1 89 ? -0.840 -10.813 1.492 1.00 94.50 89 ILE A C 1
ATOM 702 O O . ILE A 1 89 ? -0.738 -10.788 0.265 1.00 94.50 89 ILE A O 1
ATOM 706 N N . GLY A 1 90 ? 0.232 -10.893 2.285 1.00 95.06 90 GLY A N 1
ATOM 707 C CA . GLY A 1 90 ? 1.616 -10.968 1.813 1.00 95.06 90 GLY A CA 1
ATOM 708 C C . GLY A 1 90 ? 2.253 -9.616 1.492 1.00 95.06 90 GLY A C 1
ATOM 709 O O . GLY A 1 90 ? 3.227 -9.568 0.742 1.00 95.06 90 GLY A O 1
ATOM 710 N N . LEU A 1 91 ? 1.721 -8.521 2.038 1.00 95.38 91 LEU A N 1
ATOM 711 C CA . LEU A 1 91 ? 2.274 -7.177 1.895 1.00 95.38 91 LEU A CA 1
ATOM 712 C C . LEU A 1 91 ? 2.880 -6.687 3.208 1.00 95.38 91 LEU A C 1
ATOM 714 O O . LEU A 1 91 ? 2.321 -6.858 4.287 1.00 95.38 91 LEU A O 1
ATOM 718 N N . GLN A 1 92 ? 4.028 -6.021 3.109 1.00 94.38 92 GLN A N 1
ATOM 719 C CA . GLN A 1 92 ? 4.691 -5.394 4.248 1.00 94.38 92 GLN A CA 1
ATOM 720 C C . GLN A 1 92 ? 5.148 -3.984 3.873 1.00 94.38 92 GLN A C 1
ATOM 722 O O . GLN A 1 92 ? 5.833 -3.824 2.856 1.00 94.38 92 GLN A O 1
ATOM 727 N N . PRO A 1 93 ? 4.785 -2.960 4.663 1.00 93.69 93 PRO A N 1
ATOM 728 C CA . PRO A 1 93 ? 5.315 -1.620 4.466 1.00 93.69 93 PRO A CA 1
ATOM 729 C C . PRO A 1 93 ? 6.812 -1.547 4.801 1.00 93.69 93 PRO A C 1
ATOM 731 O O . PRO A 1 93 ? 7.286 -2.181 5.742 1.00 93.69 93 PRO A O 1
ATOM 734 N N . GLU A 1 94 ? 7.560 -0.736 4.060 1.00 91.69 94 GLU A N 1
ATOM 735 C CA . GLU A 1 94 ? 8.971 -0.460 4.317 1.00 91.69 94 GLU A CA 1
ATOM 736 C C . GLU A 1 94 ? 9.147 0.527 5.484 1.00 91.69 94 GLU A C 1
ATOM 738 O O . GLU A 1 94 ? 8.457 1.545 5.558 1.00 91.69 94 GLU A O 1
ATOM 743 N N . GLY A 1 95 ? 10.137 0.270 6.347 1.00 80.56 95 GLY A N 1
ATOM 744 C CA . GLY A 1 95 ? 10.612 1.239 7.344 1.00 80.56 95 GLY A CA 1
ATOM 745 C C . GLY A 1 95 ? 9.720 1.434 8.575 1.00 80.56 95 GLY A C 1
ATOM 746 O O . GLY A 1 95 ? 9.807 2.493 9.196 1.00 80.56 95 GLY A O 1
ATOM 747 N N . LEU A 1 96 ? 8.877 0.447 8.900 1.00 70.88 96 LEU A N 1
ATOM 7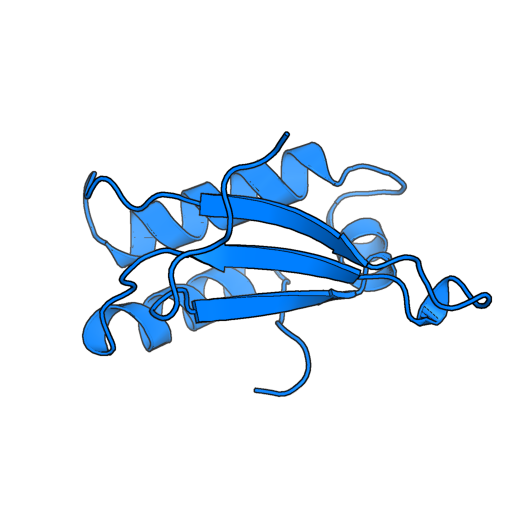48 C CA . LEU A 1 96 ? 8.138 0.370 10.167 1.00 70.88 96 LEU A CA 1
ATOM 749 C C . LEU A 1 96 ? 9.028 -0.039 11.346 1.00 70.88 96 LEU A C 1
ATOM 751 O O . LEU A 1 96 ? 9.957 -0.853 11.134 1.00 70.88 96 LEU A O 1
#

pLDDT: mean 88.87, std 12.63, range [40.47, 97.69]

Radius of gyration: 13.16 Å; chains: 1; bounding box: 34×31×31 Å

Sequence (96 aa):
MHPPRPVTARTYRFALRSIEDRFGAGNFDDAGDAIVEALRDAYGQAERCSVDFSFDTAHSNPWFHVLVVAIDALPESVQPDFLERLAEIGLQPEGL

Secondary structure (DSSP, 8-state):
-PPPPPTT-EEEEEEHHHHHHHH-TT-HHHHHHHHHHHHHHHHSS-----EEEEEE--SSSGGG-EEEEEETT--TTTHHHHHHHHHHTT---TT-

Foldseek 3Di:
DPPPDPPQWDKFKFQLVQVCVQVNPPPVVVVVVLLVVLLCVLVVHDDPWDKDWDWDPVDPDSRPIIIMIITHPDDPSSVVSSQVSCVVSRTHTPDD

Organism: Lysobacter antibioticus (NCBI:txid84531)